Protein AF-A0A401PFN5-F1 (afdb_monomer_lite)

Radius of gyration: 31.14 Å; chains: 1; bounding box: 76×91×58 Å

Structure (mmCIF, N/CA/C/O backbone):
data_AF-A0A401PFN5-F1
#
_entry.id   AF-A0A401PFN5-F1
#
loop_
_atom_site.group_PDB
_atom_site.id
_atom_site.type_symbol
_atom_site.label_atom_id
_atom_site.label_alt_id
_atom_site.label_comp_id
_atom_site.label_asym_id
_atom_site.label_entity_id
_atom_site.label_seq_id
_atom_site.pdbx_PDB_ins_code
_atom_site.Cartn_x
_atom_site.Cartn_y
_atom_site.Cartn_z
_atom_site.occupancy
_atom_site.B_iso_or_equiv
_atom_site.auth_seq_id
_atom_site.auth_comp_id
_atom_site.auth_asym_id
_atom_site.auth_atom_id
_atom_site.pdbx_PDB_model_num
ATOM 1 N N . MET A 1 1 ? 56.320 -36.757 31.527 1.00 36.09 1 MET A N 1
ATOM 2 C CA . MET A 1 1 ? 56.062 -36.073 32.812 1.00 36.09 1 MET A CA 1
ATOM 3 C C . MET A 1 1 ? 55.195 -34.858 32.490 1.00 36.09 1 MET A C 1
ATOM 5 O O . MET A 1 1 ? 55.613 -34.129 31.607 1.00 36.09 1 MET A O 1
ATOM 9 N N . THR A 1 2 ? 53.992 -34.740 33.081 1.00 33.97 2 THR A N 1
ATOM 10 C CA . THR A 1 2 ? 53.112 -33.531 33.168 1.00 33.97 2 THR A CA 1
ATOM 11 C C . THR A 1 2 ? 52.982 -32.611 31.927 1.00 33.97 2 THR A C 1
ATOM 13 O O . THR A 1 2 ? 53.925 -31.922 31.565 1.00 33.97 2 THR A O 1
ATOM 16 N N . LEU A 1 3 ? 51.842 -32.571 31.213 1.00 39.50 3 LEU A N 1
ATOM 17 C CA . LEU A 1 3 ? 50.646 -31.745 31.538 1.00 39.50 3 LEU A CA 1
ATOM 18 C C . LEU A 1 3 ? 51.037 -30.294 31.896 1.00 39.50 3 LEU A C 1
ATOM 20 O O . LEU A 1 3 ? 51.615 -30.079 32.955 1.00 39.50 3 LEU A O 1
ATOM 24 N N . SER A 1 4 ? 50.824 -29.284 31.038 1.00 40.50 4 SER A N 1
ATOM 25 C CA . SER A 1 4 ? 49.560 -28.511 30.880 1.00 40.50 4 SER A CA 1
ATOM 26 C C . SER A 1 4 ? 49.826 -27.272 29.966 1.00 40.50 4 SER A C 1
ATOM 28 O O . SER A 1 4 ? 50.994 -26.952 29.775 1.00 40.50 4 SER A O 1
ATOM 30 N N . LEU A 1 5 ? 48.891 -26.491 29.384 1.00 42.00 5 LEU A N 1
ATOM 31 C CA . LEU A 1 5 ? 47.410 -26.484 29.336 1.00 42.00 5 LEU A CA 1
ATOM 32 C C . LEU A 1 5 ? 46.875 -25.569 28.182 1.00 42.00 5 LEU A C 1
ATOM 34 O O . LEU A 1 5 ? 47.533 -24.605 27.812 1.00 42.00 5 LEU A O 1
ATOM 38 N N . THR A 1 6 ? 45.613 -25.771 27.766 1.00 37.81 6 THR A N 1
ATOM 39 C CA . THR A 1 6 ? 44.669 -24.817 27.098 1.00 37.81 6 THR A CA 1
ATOM 40 C C . THR A 1 6 ? 44.828 -24.328 25.638 1.00 37.81 6 THR A C 1
ATOM 42 O O . THR A 1 6 ? 45.789 -23.679 25.258 1.00 37.81 6 THR A O 1
ATOM 45 N N . SER A 1 7 ? 43.683 -24.418 24.938 1.00 36.16 7 SER A N 1
ATOM 46 C CA . SER A 1 7 ? 43.105 -23.428 24.001 1.00 36.16 7 SER A CA 1
ATOM 47 C C . SER A 1 7 ? 43.626 -23.316 22.555 1.00 36.16 7 SER A C 1
ATOM 49 O O . SER A 1 7 ? 44.583 -22.607 22.274 1.00 36.16 7 SER A O 1
ATOM 51 N N . LEU A 1 8 ? 42.879 -23.924 21.616 1.00 41.94 8 LEU A N 1
ATOM 52 C CA . LEU A 1 8 ? 42.142 -23.252 20.516 1.00 41.94 8 LEU A CA 1
ATOM 53 C C . LEU A 1 8 ? 41.923 -24.192 19.311 1.00 41.94 8 LEU A C 1
ATOM 55 O O . LEU A 1 8 ? 42.725 -24.231 18.381 1.00 41.94 8 LEU A O 1
ATOM 59 N N . ARG A 1 9 ? 40.770 -24.878 19.268 1.00 40.53 9 ARG A N 1
ATOM 60 C CA . ARG A 1 9 ? 40.069 -25.200 18.005 1.00 40.53 9 ARG A CA 1
ATOM 61 C C . ARG A 1 9 ? 38.588 -25.485 18.253 1.00 40.53 9 ARG A C 1
ATOM 63 O O . ARG A 1 9 ? 38.137 -26.619 18.359 1.00 40.53 9 ARG A O 1
ATOM 70 N N . ASN A 1 10 ? 37.842 -24.393 18.365 1.00 42.50 10 ASN A N 1
ATOM 71 C CA . ASN A 1 10 ? 36.389 -24.386 18.325 1.00 42.50 10 ASN A CA 1
ATOM 72 C C . ASN A 1 10 ? 35.919 -24.541 16.868 1.00 42.50 10 ASN A C 1
ATOM 74 O O . ASN A 1 10 ? 35.946 -23.557 16.139 1.00 42.50 10 ASN A O 1
ATOM 78 N N . THR A 1 11 ? 35.484 -25.745 16.481 1.00 37.91 11 THR A N 1
ATOM 79 C CA . THR A 1 11 ? 34.545 -25.979 15.367 1.00 37.91 11 THR A CA 1
ATOM 80 C C . THR A 1 11 ? 33.774 -27.267 15.653 1.00 37.91 11 THR A C 1
ATOM 82 O O . THR A 1 11 ? 34.259 -28.366 15.394 1.00 37.91 11 THR A O 1
ATOM 85 N N . GLN A 1 12 ? 32.561 -27.134 16.187 1.00 40.78 12 GLN A N 1
ATOM 86 C CA . GLN A 1 12 ? 31.574 -28.211 16.273 1.00 40.78 12 GLN A CA 1
ATOM 87 C C . GLN A 1 12 ? 30.228 -27.689 15.769 1.00 40.78 12 GLN A C 1
ATOM 89 O O . GLN A 1 12 ? 29.567 -26.896 16.441 1.00 40.78 12 GLN A O 1
ATOM 94 N N . ARG A 1 13 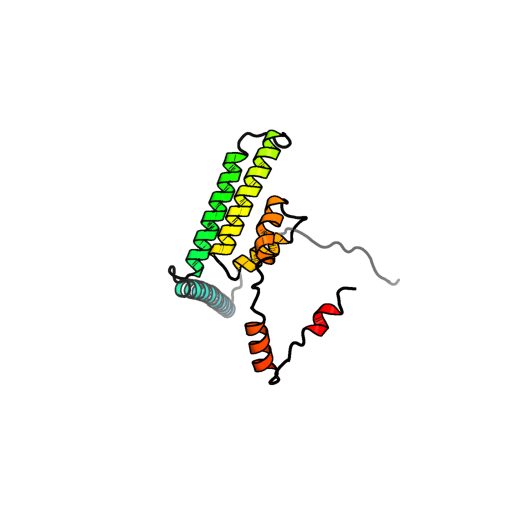? 29.821 -28.140 14.579 1.00 35.75 13 ARG A N 1
ATOM 95 C CA . ARG A 1 13 ? 28.415 -28.179 14.160 1.00 35.75 13 ARG A CA 1
ATOM 96 C C . ARG A 1 13 ? 28.274 -29.217 13.051 1.00 35.75 13 ARG A C 1
ATOM 98 O O . ARG A 1 13 ? 28.676 -28.974 11.920 1.00 35.75 13 ARG A O 1
ATOM 105 N N . GLY A 1 14 ? 27.792 -30.397 13.424 1.00 31.67 14 GLY A N 1
ATOM 106 C CA . GLY A 1 14 ? 27.709 -31.550 12.535 1.00 31.67 14 GLY A CA 1
ATOM 107 C C . GLY A 1 14 ? 26.335 -31.755 11.902 1.00 31.67 14 GLY A C 1
ATOM 108 O O . GLY A 1 14 ? 25.325 -31.204 12.340 1.00 31.67 14 GLY A O 1
ATOM 109 N N . SER A 1 15 ? 26.335 -32.623 10.900 1.00 30.02 15 SER A N 1
ATOM 110 C CA . SER A 1 15 ? 25.206 -33.364 10.341 1.00 30.02 15 SER A CA 1
ATOM 111 C C . SER A 1 15 ? 25.789 -34.512 9.493 1.00 30.02 15 SER A C 1
ATOM 113 O O . SER A 1 15 ? 26.958 -34.437 9.111 1.00 30.02 15 SER A O 1
ATOM 115 N N . PRO A 1 16 ? 25.020 -35.550 9.133 1.00 45.91 16 PRO A N 1
ATOM 116 C CA . PRO A 1 16 ? 23.930 -36.192 9.864 1.00 45.91 16 PRO A CA 1
ATOM 117 C C . PRO A 1 16 ? 24.290 -37.658 10.205 1.00 45.91 16 PRO A C 1
ATOM 119 O O . P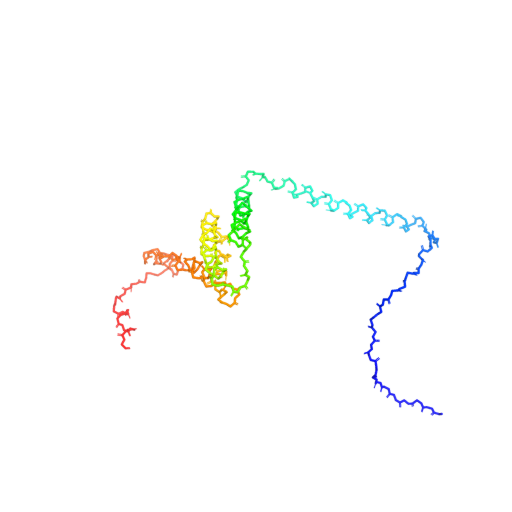RO A 1 16 ? 24.911 -38.347 9.401 1.00 45.91 16 PRO A O 1
ATOM 122 N N . ILE A 1 17 ? 23.835 -38.183 11.347 1.00 35.94 17 ILE A N 1
ATOM 123 C CA . ILE A 1 17 ? 23.780 -39.640 11.558 1.00 35.94 17 ILE A CA 1
ATOM 124 C C . ILE A 1 17 ? 22.367 -40.008 11.997 1.00 35.94 17 ILE A C 1
ATOM 126 O O . ILE A 1 17 ? 21.933 -39.688 13.101 1.00 35.94 17 ILE A O 1
ATOM 130 N N . VAL A 1 18 ? 21.662 -40.684 11.092 1.00 45.75 18 VAL A N 1
ATOM 131 C CA . VAL A 1 18 ? 20.542 -41.554 11.441 1.00 45.75 18 VAL A CA 1
ATOM 132 C C . VAL A 1 18 ? 21.149 -42.762 12.148 1.00 45.75 18 VAL A C 1
ATOM 134 O O . VAL A 1 18 ? 21.933 -43.493 11.549 1.00 45.75 18 VAL A O 1
ATOM 137 N N . SER A 1 19 ? 20.813 -42.946 13.420 1.00 37.00 19 SER A N 1
ATOM 138 C CA . SER A 1 19 ? 21.121 -44.160 14.174 1.00 37.00 19 SER A CA 1
ATOM 139 C C . SER A 1 19 ? 19.866 -44.598 14.919 1.00 37.00 19 SER A C 1
ATOM 141 O O . SER A 1 19 ? 19.479 -43.995 15.920 1.00 37.00 19 SER A O 1
ATOM 143 N N . ASP A 1 20 ? 19.237 -45.612 14.341 1.00 35.56 20 ASP A N 1
ATOM 144 C CA . ASP A 1 20 ? 18.105 -46.419 14.790 1.00 35.56 20 ASP A CA 1
ATOM 145 C C . ASP A 1 20 ? 17.698 -46.300 16.270 1.00 35.56 20 ASP A C 1
ATOM 147 O O . ASP A 1 20 ? 18.390 -46.757 17.182 1.00 35.56 20 ASP A O 1
ATOM 151 N N . VAL A 1 21 ? 16.483 -45.792 16.503 1.00 39.78 21 VAL A N 1
ATOM 152 C CA . VAL A 1 21 ? 15.775 -45.985 17.776 1.00 39.78 21 VAL A CA 1
ATOM 153 C C . VAL A 1 21 ? 15.079 -47.345 17.730 1.00 39.78 21 VAL A C 1
ATOM 155 O O . VAL A 1 21 ? 13.951 -47.472 17.255 1.00 39.78 21 VAL A O 1
ATOM 158 N N . HIS A 1 22 ? 15.773 -48.371 18.220 1.00 31.84 22 HIS A N 1
ATOM 159 C CA . HIS A 1 22 ? 15.232 -49.721 18.388 1.00 31.84 22 HIS A CA 1
ATOM 160 C C . HIS A 1 22 ? 14.077 -49.709 19.419 1.00 31.84 22 HIS A C 1
ATOM 162 O O . HIS A 1 22 ? 14.286 -49.256 20.549 1.00 31.84 22 HIS A O 1
ATOM 168 N N . PRO A 1 23 ? 12.861 -50.189 19.093 1.00 49.06 23 PRO A N 1
ATOM 169 C CA . PRO A 1 23 ? 11.675 -50.007 19.933 1.00 49.06 23 PRO A CA 1
ATOM 170 C C . PRO A 1 23 ? 11.525 -51.080 21.030 1.00 49.06 23 PRO A C 1
ATOM 172 O O . PRO A 1 23 ? 10.449 -51.639 21.221 1.00 49.06 23 PRO A O 1
ATOM 175 N N . GLU A 1 24 ? 12.585 -51.339 21.797 1.00 55.12 24 GLU A N 1
ATOM 176 C CA . GLU A 1 24 ? 12.547 -52.182 23.003 1.00 55.12 24 GLU A CA 1
ATOM 177 C C . GLU A 1 24 ? 13.316 -51.457 24.121 1.00 55.12 24 GLU A C 1
ATOM 179 O O . GLU A 1 24 ? 14.538 -51.390 24.125 1.00 55.12 24 GLU A O 1
ATOM 184 N N . THR A 1 25 ? 12.662 -50.796 25.075 1.00 49.09 25 THR A N 1
ATOM 185 C CA . THR A 1 25 ? 11.897 -51.458 26.143 1.00 49.09 25 THR A CA 1
ATOM 186 C C . THR A 1 25 ? 10.824 -50.511 26.708 1.00 49.09 25 THR A C 1
ATOM 188 O O . THR A 1 25 ? 11.017 -49.816 27.708 1.00 49.09 25 THR A O 1
ATOM 191 N N . LEU A 1 26 ? 9.651 -50.459 26.068 1.00 50.09 26 LEU A N 1
ATOM 192 C CA . LEU A 1 26 ? 8.579 -49.536 26.458 1.00 50.09 26 LEU A CA 1
ATOM 193 C C . LEU A 1 26 ? 7.787 -50.049 27.679 1.00 50.09 26 LEU A C 1
ATOM 195 O O . LEU A 1 26 ? 6.717 -50.643 27.552 1.00 50.09 26 LEU A O 1
ATOM 199 N N . GLY A 1 27 ? 8.303 -49.806 28.887 1.00 59.34 27 GLY A N 1
ATOM 200 C CA . GLY A 1 27 ? 7.614 -50.168 30.131 1.00 59.34 27 GLY A CA 1
ATOM 201 C C . GLY A 1 27 ? 6.202 -49.549 30.236 1.00 59.34 27 GLY A C 1
ATOM 202 O O . GLY A 1 27 ? 6.001 -48.398 29.827 1.00 59.34 27 GLY A O 1
ATOM 203 N N . PRO A 1 28 ? 5.211 -50.244 30.835 1.00 61.00 28 PRO A N 1
ATOM 204 C CA . PRO A 1 28 ? 3.793 -49.855 30.779 1.00 61.00 28 PRO A CA 1
ATOM 205 C C . PRO A 1 28 ? 3.454 -48.521 31.471 1.00 61.00 28 PRO A C 1
ATOM 207 O O . PRO A 1 28 ? 2.359 -47.989 31.278 1.00 61.00 28 PRO A O 1
ATOM 210 N N . GLY A 1 29 ? 4.371 -47.962 32.268 1.00 66.44 29 GLY A N 1
ATOM 211 C CA . GLY A 1 29 ? 4.273 -46.598 32.799 1.00 66.44 29 GLY A CA 1
ATOM 212 C C . GLY A 1 29 ? 4.615 -45.519 31.764 1.00 66.44 29 GLY A C 1
ATOM 213 O O . GLY A 1 29 ? 3.873 -44.547 31.630 1.00 66.44 29 GLY A O 1
ATOM 214 N N . MET A 1 30 ? 5.684 -45.716 30.983 1.00 64.06 30 MET A N 1
ATOM 215 C CA . MET A 1 30 ? 6.146 -44.756 29.967 1.00 64.06 30 MET A CA 1
ATOM 216 C C . MET A 1 30 ? 5.151 -44.645 28.810 1.00 64.06 30 MET A C 1
ATOM 218 O O . MET A 1 30 ? 4.814 -43.538 28.395 1.00 64.06 30 MET A O 1
ATOM 222 N N . ALA A 1 31 ? 4.588 -45.771 28.357 1.00 67.94 31 ALA A N 1
ATOM 223 C CA . ALA A 1 31 ? 3.540 -45.787 27.333 1.00 67.94 31 ALA A CA 1
ATOM 224 C C . ALA A 1 31 ? 2.325 -44.919 27.725 1.00 67.94 31 ALA A C 1
ATOM 226 O O . ALA A 1 31 ? 1.838 -44.118 26.929 1.00 67.94 31 ALA A O 1
ATOM 227 N N . LYS A 1 32 ? 1.875 -45.008 28.986 1.00 66.94 32 LYS A N 1
ATOM 228 C CA . LYS A 1 32 ? 0.779 -44.177 29.521 1.00 66.94 32 LYS A CA 1
ATOM 229 C C . LYS A 1 32 ? 1.149 -42.694 29.608 1.00 66.94 32 LYS A C 1
ATOM 231 O O . LYS A 1 32 ? 0.262 -41.851 29.504 1.00 66.94 32 LYS A O 1
ATOM 236 N N . TRP A 1 33 ? 2.427 -42.369 29.798 1.00 69.25 33 TRP A N 1
ATOM 237 C CA . TRP A 1 33 ? 2.911 -40.989 29.837 1.00 69.25 33 TRP A CA 1
ATOM 238 C C . TRP A 1 33 ? 2.916 -40.357 28.437 1.00 69.25 33 TRP A C 1
ATOM 240 O O . TRP A 1 33 ? 2.348 -39.281 28.257 1.00 69.25 33 TRP A O 1
ATOM 250 N N . PHE A 1 34 ? 3.419 -41.073 27.424 1.00 71.62 34 PHE A N 1
ATOM 251 C CA . PHE A 1 34 ? 3.350 -40.639 26.022 1.00 71.62 34 PHE A CA 1
ATOM 252 C C . PHE A 1 34 ? 1.909 -40.522 25.504 1.00 71.62 34 PHE A C 1
ATOM 254 O O . PHE A 1 34 ? 1.576 -39.522 24.874 1.00 71.62 34 PHE A O 1
ATOM 261 N N . LEU A 1 35 ? 1.026 -41.476 25.828 1.00 68.06 35 LEU A N 1
ATOM 262 C CA . LEU A 1 35 ? -0.399 -41.399 25.468 1.00 68.06 35 LEU A CA 1
ATOM 263 C C . LEU A 1 35 ? -1.096 -40.178 26.093 1.00 68.06 35 LEU A C 1
ATOM 265 O O . LEU A 1 35 ? -1.902 -39.525 25.433 1.00 68.06 35 LEU A O 1
ATOM 269 N N . ARG A 1 36 ? -0.765 -39.831 27.345 1.00 65.81 36 ARG A N 1
ATOM 270 C CA . ARG A 1 36 ? -1.291 -38.627 28.012 1.00 65.81 36 ARG A CA 1
ATOM 271 C C . ARG A 1 36 ? -0.765 -37.339 27.383 1.00 65.81 36 ARG A C 1
ATOM 273 O O . ARG A 1 36 ? -1.552 -36.423 27.177 1.00 65.81 36 ARG A O 1
ATOM 280 N N . LEU A 1 37 ? 0.523 -37.273 27.043 1.00 72.25 37 LEU A N 1
ATOM 281 C CA . LEU A 1 37 ? 1.092 -36.120 26.339 1.00 72.25 37 LEU A CA 1
ATOM 282 C C . LEU A 1 37 ? 0.480 -35.931 24.950 1.00 72.25 37 LEU A C 1
ATOM 284 O O . LEU A 1 37 ? 0.089 -34.816 24.620 1.00 72.25 37 LEU A O 1
ATOM 288 N N . GLY A 1 38 ? 0.331 -37.009 24.176 1.00 66.81 38 GLY A N 1
ATOM 289 C CA . GLY A 1 38 ? -0.359 -36.972 22.886 1.00 66.81 38 GLY A CA 1
ATOM 290 C C . GLY A 1 38 ? -1.780 -36.425 23.025 1.00 66.81 38 GLY A C 1
ATOM 291 O O . GLY A 1 38 ? -2.138 -35.473 22.340 1.00 66.81 38 GLY A O 1
ATOM 292 N N . ALA A 1 39 ? -2.557 -36.940 23.984 1.00 68.12 39 ALA A N 1
ATOM 293 C CA . ALA A 1 39 ? -3.914 -36.461 24.248 1.00 68.12 39 ALA A CA 1
ATOM 294 C C . ALA A 1 39 ? -3.974 -34.976 24.666 1.00 68.12 39 ALA A C 1
ATOM 296 O O . ALA A 1 39 ? -4.881 -34.267 24.238 1.00 68.12 39 ALA A O 1
ATOM 297 N N . VAL A 1 40 ? -3.012 -34.483 25.457 1.00 70.00 40 VAL A N 1
ATOM 298 C CA . VAL A 1 40 ? -2.940 -33.061 25.850 1.00 70.00 40 VAL A CA 1
ATOM 299 C C . VAL A 1 40 ? -2.543 -32.166 24.673 1.00 70.00 40 VAL A C 1
ATOM 301 O O . VAL A 1 40 ? -3.131 -31.102 24.509 1.00 70.00 40 VAL A O 1
ATOM 304 N N . ILE A 1 41 ? -1.597 -32.587 23.829 1.00 69.12 41 ILE A N 1
ATOM 305 C CA . ILE A 1 41 ? -1.161 -31.812 22.656 1.00 69.12 41 ILE A CA 1
ATOM 306 C C . ILE A 1 41 ? -2.273 -31.769 21.600 1.00 69.12 41 ILE A C 1
ATOM 308 O O . ILE A 1 41 ? -2.656 -30.688 21.159 1.00 69.12 41 ILE A O 1
ATOM 312 N N . THR A 1 42 ? -2.845 -32.920 21.233 1.00 64.75 42 THR A N 1
ATOM 313 C CA . THR A 1 42 ? -3.959 -32.993 20.276 1.00 64.75 42 THR A CA 1
ATOM 314 C C . THR A 1 42 ? -5.204 -32.289 20.812 1.00 64.75 42 THR A C 1
ATOM 316 O O . THR A 1 42 ? -5.855 -31.567 20.064 1.00 64.75 42 THR A O 1
ATOM 319 N N . GLY A 1 43 ? -5.510 -32.429 22.107 1.00 70.44 43 GLY A N 1
ATOM 320 C CA . GLY A 1 43 ? -6.602 -31.702 22.754 1.00 70.44 43 GLY A CA 1
ATOM 321 C C . GLY A 1 43 ? -6.375 -30.189 22.776 1.00 70.44 43 GLY A C 1
ATOM 322 O O . GLY A 1 43 ? -7.297 -29.438 22.484 1.00 70.44 43 GLY A O 1
ATOM 323 N N . GLY A 1 44 ? -5.152 -29.733 23.059 1.00 70.69 44 GLY A N 1
ATOM 324 C CA . GLY A 1 44 ? -4.787 -28.314 23.051 1.00 70.69 44 GLY A CA 1
ATOM 325 C C . GLY A 1 44 ? -4.873 -27.676 21.663 1.00 70.69 44 GLY A C 1
ATOM 326 O O . GLY A 1 44 ? -5.408 -26.578 21.537 1.00 70.69 44 GLY A O 1
ATOM 327 N N . LEU A 1 45 ? -4.419 -28.380 20.621 1.00 71.88 45 LEU A N 1
ATOM 328 C CA . LEU A 1 45 ? -4.560 -27.937 19.229 1.00 71.88 45 LEU A CA 1
ATOM 329 C C . LEU A 1 45 ? -6.031 -27.929 18.790 1.00 71.88 45 LEU A C 1
ATOM 331 O O . LEU A 1 45 ? -6.513 -26.908 18.315 1.00 71.88 45 LEU A O 1
ATOM 335 N N . ALA A 1 46 ? -6.784 -29.002 19.048 1.00 72.19 46 ALA A N 1
ATOM 336 C CA . ALA A 1 46 ? -8.207 -29.058 18.711 1.00 72.19 46 ALA A CA 1
ATOM 337 C C . ALA A 1 46 ? -9.033 -27.984 19.445 1.00 72.19 46 ALA A C 1
ATOM 339 O O . ALA A 1 46 ? -9.935 -27.398 18.853 1.00 72.19 46 ALA A O 1
ATOM 340 N N . LEU A 1 47 ? -8.716 -27.686 20.712 1.00 71.06 47 LEU A N 1
ATOM 341 C CA . LEU A 1 47 ? -9.341 -26.593 21.464 1.00 71.06 47 LEU A CA 1
ATOM 342 C C . LEU A 1 47 ? -8.932 -25.217 20.930 1.00 71.06 47 LEU A C 1
ATOM 344 O O . LEU A 1 47 ? -9.789 -24.345 20.852 1.00 71.06 47 LEU A O 1
ATOM 348 N N . SER A 1 48 ? -7.668 -25.023 20.543 1.00 64.44 48 SER A N 1
ATOM 349 C CA . SER A 1 48 ? -7.194 -23.807 19.865 1.00 64.44 48 SER A CA 1
ATOM 350 C C . SER A 1 48 ? -7.975 -23.563 18.575 1.00 64.44 48 SER A C 1
ATOM 352 O O . SER A 1 48 ? -8.599 -22.514 18.416 1.00 64.44 48 SER A O 1
ATOM 354 N N . ASP A 1 49 ? -8.010 -24.556 17.688 1.00 63.06 49 ASP A N 1
ATOM 355 C CA . ASP A 1 49 ? -8.642 -24.442 16.376 1.00 63.06 49 ASP A CA 1
ATOM 356 C C . ASP A 1 49 ? -10.163 -24.281 16.500 1.00 63.06 49 ASP A C 1
ATOM 358 O O . ASP A 1 49 ? -10.754 -23.451 15.812 1.00 63.06 49 ASP A O 1
ATOM 362 N N . PHE A 1 50 ? -10.803 -24.984 17.443 1.00 70.00 50 PHE A N 1
ATOM 363 C CA . PHE A 1 50 ? -12.225 -24.809 17.750 1.00 70.00 50 PHE A CA 1
ATOM 364 C C . PHE A 1 50 ? -12.532 -23.438 18.372 1.00 70.00 50 PHE A C 1
ATOM 366 O O . PHE A 1 50 ? -13.544 -22.822 18.039 1.00 70.00 50 PHE A O 1
ATOM 373 N N . TYR A 1 51 ? -11.665 -22.918 19.246 1.00 65.12 51 TYR A N 1
ATOM 374 C CA . TYR A 1 51 ? -11.823 -21.591 19.849 1.00 65.12 51 TYR A CA 1
ATOM 375 C C . TYR A 1 51 ? -11.642 -20.471 18.818 1.00 65.12 51 TYR A C 1
ATOM 377 O O . TYR A 1 51 ? -12.373 -19.485 18.853 1.00 65.12 51 TYR A O 1
ATOM 385 N N . VAL A 1 52 ? -10.727 -20.632 17.857 1.00 63.97 52 VAL A N 1
ATOM 386 C CA . VAL A 1 52 ? -10.604 -19.723 16.707 1.00 63.97 52 VAL A CA 1
ATOM 387 C C . VAL A 1 52 ? -11.837 -19.842 15.803 1.00 63.97 52 VAL A C 1
ATOM 389 O O . VAL A 1 52 ? -12.469 -18.830 15.505 1.00 63.97 52 VAL A O 1
ATOM 392 N N . ALA A 1 53 ? -12.252 -21.058 15.437 1.00 63.72 53 ALA A N 1
ATOM 393 C CA . ALA A 1 53 ? -13.409 -21.297 14.569 1.00 63.72 53 ALA A CA 1
ATOM 394 C C . ALA A 1 53 ? -14.749 -20.813 15.158 1.00 63.72 53 ALA A C 1
ATOM 396 O O . ALA A 1 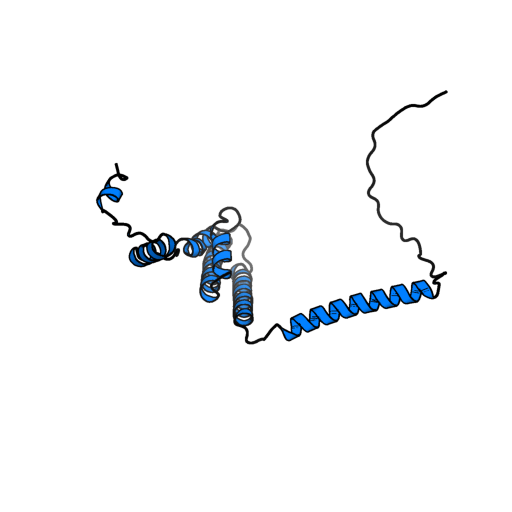53 ? -15.644 -20.444 14.405 1.00 63.72 53 ALA A O 1
ATOM 397 N N . THR A 1 54 ? -14.895 -20.779 16.487 1.00 62.34 54 THR A N 1
ATOM 398 C CA . THR A 1 54 ? -16.103 -20.272 17.173 1.00 62.34 54 THR A CA 1
ATOM 399 C C . THR A 1 54 ? -16.051 -18.782 17.522 1.00 62.34 54 THR A C 1
ATOM 401 O O . THR A 1 54 ? -17.046 -18.237 17.997 1.00 62.34 54 THR A O 1
ATOM 404 N N . ARG A 1 55 ? -14.915 -18.104 17.296 1.00 61.34 55 ARG A N 1
ATOM 405 C CA . ARG A 1 55 ? -14.735 -16.659 17.544 1.00 61.34 55 ARG A CA 1
ATOM 406 C C . ARG A 1 55 ? -14.630 -15.807 16.283 1.00 61.34 55 ARG A C 1
ATOM 408 O O . ARG A 1 55 ? -14.752 -14.593 16.398 1.00 61.34 55 ARG A O 1
ATOM 415 N N . VAL A 1 56 ? -14.381 -16.404 15.118 1.00 55.78 56 VAL A N 1
ATOM 416 C CA . VAL A 1 56 ? -14.366 -15.691 13.834 1.00 55.78 56 VAL A CA 1
ATOM 417 C C . VAL A 1 56 ? -15.778 -15.697 13.256 1.00 55.78 56 VAL A C 1
ATOM 419 O O . VAL A 1 56 ? -16.166 -16.631 12.558 1.00 55.78 56 VAL A O 1
ATOM 422 N N . ASP A 1 57 ? -16.549 -14.650 13.549 1.00 59.94 57 ASP A N 1
ATOM 423 C CA . ASP A 1 57 ? -17.837 -14.435 12.893 1.00 59.94 57 ASP A CA 1
ATOM 424 C C . ASP A 1 57 ? -17.583 -13.917 11.459 1.00 59.94 57 ASP A C 1
ATOM 426 O O . ASP A 1 57 ? -16.918 -12.889 11.293 1.00 59.94 57 ASP A O 1
ATOM 430 N N . PRO A 1 58 ? -18.064 -14.580 10.387 1.00 57.94 58 PRO A N 1
ATOM 431 C CA . PRO A 1 58 ? -17.839 -14.114 9.015 1.00 57.94 58 PRO A CA 1
ATOM 432 C C . PRO A 1 58 ? -18.429 -12.724 8.727 1.00 57.94 58 PRO A C 1
ATOM 434 O O . PRO A 1 58 ? -18.027 -12.079 7.758 1.00 57.94 58 PRO A O 1
ATOM 437 N N . ASN A 1 59 ? -19.366 -12.253 9.560 1.00 57.31 59 ASN A N 1
ATOM 438 C CA . ASN A 1 59 ? -19.937 -10.907 9.487 1.00 57.31 59 ASN A CA 1
ATOM 439 C C . ASN A 1 59 ? -19.131 -9.837 10.242 1.00 57.31 59 ASN A C 1
ATOM 441 O O . ASN A 1 59 ? -19.507 -8.662 10.206 1.00 57.31 59 ASN A O 1
ATOM 445 N N . ASP A 1 60 ? -18.022 -10.189 10.901 1.00 69.19 60 ASP A N 1
ATOM 446 C CA . ASP A 1 60 ? -17.197 -9.196 11.577 1.00 69.19 60 ASP A CA 1
ATOM 447 C C . ASP A 1 60 ? -16.676 -8.136 10.598 1.00 69.19 60 ASP A C 1
ATOM 449 O O . ASP A 1 60 ? -16.156 -8.417 9.512 1.00 69.19 60 ASP A O 1
ATOM 453 N N . VAL A 1 61 ? -16.680 -6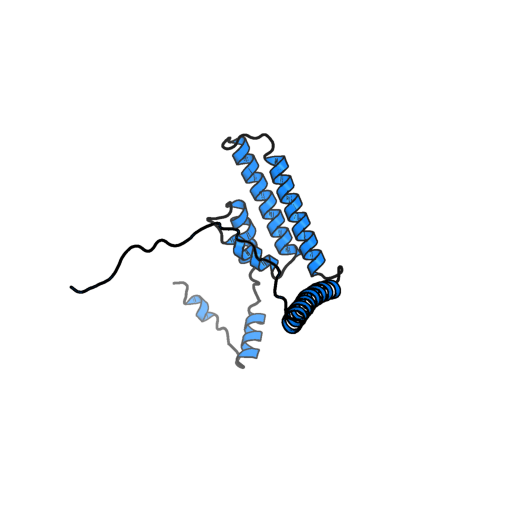.879 11.050 1.00 75.81 61 VAL A N 1
ATOM 454 C CA . VAL A 1 61 ? -16.052 -5.748 10.342 1.00 75.81 61 VAL A CA 1
ATOM 455 C C . VAL A 1 61 ? -14.571 -6.036 10.029 1.00 75.81 61 VAL A C 1
ATOM 457 O O . VAL A 1 61 ? -14.014 -5.495 9.071 1.00 75.81 61 VAL A O 1
ATOM 460 N N . ALA A 1 62 ? -13.928 -6.918 10.804 1.00 83.12 62 ALA A N 1
ATOM 461 C CA . ALA A 1 62 ? -12.597 -7.449 10.529 1.00 83.12 62 ALA A CA 1
ATOM 462 C C . ALA A 1 62 ? -12.532 -8.279 9.232 1.00 83.12 62 ALA A C 1
ATOM 464 O O . ALA A 1 62 ? -11.644 -8.028 8.415 1.00 83.12 62 ALA A O 1
ATOM 465 N N . PHE A 1 63 ? -13.474 -9.200 8.996 1.00 87.06 63 PHE A N 1
ATOM 466 C CA . PHE A 1 63 ? -13.506 -10.023 7.783 1.00 87.06 63 PHE A CA 1
ATOM 467 C C . PHE A 1 63 ? -13.656 -9.155 6.529 1.00 87.06 63 PHE A C 1
ATOM 469 O O . PHE A 1 63 ? -12.875 -9.293 5.592 1.00 87.06 63 PHE A O 1
ATOM 476 N N . ILE A 1 64 ? -14.556 -8.165 6.548 1.00 89.56 64 ILE A N 1
ATOM 477 C CA . ILE A 1 64 ? -14.743 -7.216 5.433 1.00 89.56 64 ILE A CA 1
ATOM 478 C C . ILE A 1 64 ? -13.456 -6.422 5.142 1.00 89.56 64 ILE A C 1
ATOM 480 O O . ILE A 1 64 ? -13.096 -6.219 3.980 1.00 89.56 64 ILE A O 1
ATOM 484 N N . ARG A 1 65 ? -12.730 -5.983 6.181 1.00 91.44 65 ARG A N 1
ATOM 485 C CA . ARG A 1 65 ? -11.439 -5.282 6.030 1.00 91.44 65 ARG A CA 1
ATOM 486 C C . ARG A 1 65 ? -10.364 -6.178 5.414 1.00 91.44 65 ARG A C 1
ATOM 488 O O . ARG A 1 65 ? -9.612 -5.705 4.560 1.00 91.44 65 ARG A O 1
ATOM 495 N N . ILE A 1 66 ? -10.294 -7.442 5.835 1.00 92.06 66 ILE A N 1
ATOM 496 C CA . ILE A 1 66 ? -9.345 -8.437 5.316 1.00 92.06 66 ILE A CA 1
ATOM 497 C C . ILE A 1 66 ? -9.690 -8.791 3.868 1.00 92.06 66 ILE A C 1
ATOM 499 O O . ILE A 1 66 ? -8.815 -8.710 3.012 1.00 92.06 66 ILE A O 1
ATOM 503 N N . ALA A 1 67 ? -10.956 -9.085 3.565 1.00 94.00 67 ALA A N 1
ATOM 504 C CA . ALA A 1 67 ? -11.429 -9.366 2.213 1.00 94.00 67 ALA A CA 1
ATOM 505 C C . ALA A 1 67 ? -11.098 -8.209 1.258 1.00 94.00 67 ALA A C 1
ATOM 507 O O . ALA A 1 67 ? -10.490 -8.435 0.215 1.00 94.00 67 ALA A O 1
ATOM 508 N N . ARG A 1 68 ? -11.374 -6.956 1.658 1.00 94.81 68 ARG A N 1
ATOM 509 C CA . ARG A 1 68 ? -10.985 -5.770 0.879 1.00 94.81 68 ARG A CA 1
ATOM 510 C C . ARG A 1 68 ? -9.473 -5.695 0.662 1.00 94.81 68 ARG A C 1
ATOM 512 O O . ARG A 1 68 ? -9.048 -5.428 -0.456 1.00 94.81 68 ARG A O 1
ATOM 519 N N . ALA A 1 69 ? -8.666 -5.951 1.693 1.00 95.69 69 ALA A N 1
ATOM 520 C CA . ALA A 1 69 ? -7.209 -5.941 1.575 1.00 95.69 69 ALA A CA 1
ATOM 521 C C . ALA A 1 69 ? -6.701 -7.013 0.599 1.00 95.69 69 ALA A C 1
ATOM 523 O O . ALA A 1 69 ? -5.916 -6.694 -0.290 1.00 95.69 69 ALA A O 1
ATOM 524 N N . VAL A 1 70 ? -7.195 -8.250 0.705 1.00 97.88 70 VAL A N 1
ATOM 525 C CA . VAL A 1 70 ? -6.862 -9.351 -0.212 1.00 97.88 70 VAL A CA 1
ATOM 526 C C . VAL A 1 70 ? -7.259 -9.005 -1.649 1.00 97.88 70 VAL A C 1
ATOM 528 O O . VAL A 1 70 ? -6.439 -9.151 -2.553 1.00 97.88 70 VAL A O 1
ATOM 531 N N . THR A 1 71 ? -8.469 -8.478 -1.872 1.00 97.75 71 THR A N 1
ATOM 532 C CA . THR A 1 71 ? -8.924 -8.049 -3.204 1.00 97.75 71 THR A CA 1
ATOM 533 C C . THR A 1 71 ? -8.060 -6.918 -3.765 1.00 97.75 71 THR A C 1
ATOM 535 O O . THR A 1 71 ? -7.628 -7.002 -4.912 1.00 97.75 71 THR A O 1
ATOM 538 N N . THR A 1 72 ? -7.755 -5.880 -2.979 1.00 97.50 72 THR A N 1
ATOM 539 C CA . THR A 1 72 ? -6.890 -4.776 -3.422 1.00 97.50 72 THR A CA 1
ATOM 540 C C . THR A 1 72 ? -5.481 -5.263 -3.759 1.00 97.50 72 THR A C 1
ATOM 542 O O . THR A 1 72 ? -4.955 -4.883 -4.803 1.00 97.50 72 THR A O 1
ATOM 545 N N . THR A 1 73 ? -4.886 -6.130 -2.935 1.00 97.31 73 THR A N 1
ATOM 546 C CA . THR A 1 73 ? -3.571 -6.725 -3.209 1.00 97.31 73 THR A CA 1
ATOM 547 C C . THR A 1 73 ? -3.594 -7.555 -4.490 1.00 97.31 73 THR A C 1
ATOM 549 O O . THR A 1 73 ? -2.730 -7.359 -5.337 1.00 97.31 73 THR A O 1
ATOM 552 N N . ALA A 1 74 ? -4.607 -8.404 -4.696 1.00 98.25 74 ALA A N 1
ATOM 553 C CA . ALA A 1 74 ? -4.742 -9.191 -5.923 1.00 98.25 74 ALA A CA 1
ATOM 554 C C . ALA A 1 74 ? -4.878 -8.307 -7.178 1.00 98.25 74 ALA A C 1
ATOM 556 O O . ALA A 1 74 ? -4.230 -8.573 -8.189 1.00 98.25 74 ALA A O 1
ATOM 557 N N . VAL A 1 75 ? -5.659 -7.220 -7.104 1.00 98.12 75 VAL A N 1
ATOM 558 C CA . VAL A 1 75 ? -5.786 -6.230 -8.191 1.00 98.12 75 VAL A CA 1
ATOM 559 C C . VAL A 1 75 ? -4.457 -5.526 -8.469 1.00 98.12 75 VAL A C 1
ATOM 561 O O . VAL A 1 75 ? -4.112 -5.332 -9.631 1.00 98.12 75 VAL A O 1
ATOM 564 N N . ILE A 1 76 ? -3.696 -5.163 -7.431 1.00 97.88 76 ILE A N 1
ATOM 565 C CA . ILE A 1 76 ? -2.358 -4.578 -7.581 1.00 97.88 76 ILE A CA 1
ATOM 566 C C . ILE A 1 76 ? -1.416 -5.581 -8.259 1.00 97.88 76 ILE A C 1
ATOM 568 O O . ILE A 1 76 ? -0.834 -5.253 -9.289 1.00 97.88 76 ILE A O 1
ATOM 572 N N . SER A 1 77 ? -1.300 -6.807 -7.739 1.00 97.75 77 SER A N 1
ATOM 573 C CA . SER A 1 77 ? -0.442 -7.852 -8.312 1.00 97.75 77 SER A CA 1
ATOM 574 C C . SER A 1 77 ? -0.777 -8.137 -9.775 1.00 97.75 77 SER A C 1
ATOM 576 O O . SER A 1 77 ? 0.132 -8.253 -10.593 1.00 97.75 77 SER A O 1
ATOM 578 N N . PHE A 1 78 ? -2.066 -8.190 -10.125 1.00 98.19 78 PHE A N 1
ATOM 579 C CA . PHE A 1 78 ? -2.492 -8.366 -11.510 1.00 98.19 78 PHE A CA 1
ATOM 580 C C . PHE A 1 78 ? -2.111 -7.167 -12.393 1.00 98.19 78 PHE A C 1
ATOM 582 O O . PHE A 1 78 ? -1.577 -7.388 -13.473 1.00 98.19 78 PHE A O 1
ATOM 589 N N . ASP A 1 79 ? -2.294 -5.922 -11.928 1.00 97.81 79 ASP A N 1
ATOM 590 C CA . ASP A 1 79 ? -1.908 -4.709 -12.675 1.00 97.81 79 ASP A CA 1
ATOM 591 C C . ASP A 1 79 ? -0.399 -4.682 -12.989 1.00 97.81 79 ASP A C 1
ATOM 593 O O . ASP A 1 79 ? -0.020 -4.389 -14.123 1.00 97.81 79 ASP A O 1
ATOM 597 N N . TYR A 1 80 ? 0.466 -5.081 -12.042 1.00 97.38 80 TYR A N 1
ATOM 598 C CA . TYR A 1 80 ? 1.898 -5.299 -12.315 1.00 97.38 80 TYR A CA 1
ATOM 599 C C . TYR A 1 80 ? 2.123 -6.397 -13.361 1.00 97.38 80 TYR A C 1
ATOM 601 O O . TYR A 1 80 ? 2.818 -6.167 -14.351 1.00 97.38 80 TYR A O 1
ATOM 609 N N . MET A 1 81 ? 1.523 -7.578 -13.165 1.00 96.19 81 MET A N 1
ATOM 610 C CA . MET A 1 81 ? 1.685 -8.720 -14.072 1.00 96.19 81 MET A CA 1
ATOM 611 C C . MET A 1 81 ? 1.199 -8.443 -15.496 1.00 96.19 81 MET A C 1
ATOM 613 O O . MET A 1 81 ? 1.724 -9.054 -16.423 1.00 96.19 81 MET A O 1
ATOM 617 N N . THR A 1 82 ? 0.202 -7.574 -15.691 1.00 97.06 82 THR A N 1
ATOM 618 C CA . THR A 1 82 ? -0.273 -7.181 -17.024 1.00 97.06 82 THR A CA 1
ATOM 619 C C . THR A 1 82 ? 0.517 -6.023 -17.612 1.00 97.06 82 THR A C 1
ATOM 621 O O . THR A 1 82 ? 0.846 -6.071 -18.792 1.00 97.06 82 THR A O 1
ATOM 624 N N . SER A 1 83 ? 0.830 -4.996 -16.818 1.00 95.62 83 SER A N 1
ATOM 625 C CA . SER A 1 83 ? 1.446 -3.761 -17.322 1.00 95.62 83 SER A CA 1
ATOM 626 C C . SER A 1 83 ? 2.934 -3.906 -17.633 1.00 95.62 83 SER A C 1
ATOM 628 O O . SER A 1 83 ? 3.429 -3.214 -18.511 1.00 95.62 83 SER A O 1
ATOM 630 N N . LEU A 1 84 ? 3.641 -4.808 -16.945 1.00 95.69 84 LEU A N 1
ATOM 631 C CA . LEU A 1 84 ? 5.055 -5.111 -17.208 1.00 95.69 84 LEU A CA 1
ATOM 632 C C . LEU A 1 84 ? 5.234 -6.353 -18.100 1.00 95.69 84 LEU A C 1
ATOM 634 O O . LEU A 1 84 ? 6.338 -6.878 -18.243 1.00 95.69 84 LEU A O 1
ATOM 638 N N . ARG A 1 85 ? 4.148 -6.877 -18.687 1.00 95.56 85 ARG A N 1
ATOM 639 C CA . ARG A 1 85 ? 4.188 -8.131 -19.442 1.00 95.56 85 ARG A CA 1
ATOM 640 C C . ARG A 1 85 ? 4.888 -7.951 -20.785 1.00 95.56 85 ARG A C 1
ATOM 642 O O . ARG A 1 85 ? 4.347 -7.321 -21.684 1.00 95.56 85 ARG A O 1
ATOM 649 N N . GLY A 1 86 ? 6.031 -8.613 -20.949 1.00 93.25 86 GLY A N 1
ATOM 650 C CA . GLY A 1 86 ? 6.774 -8.611 -22.213 1.00 93.25 86 GLY A CA 1
ATOM 651 C C . GLY A 1 86 ? 7.594 -7.344 -22.461 1.00 93.25 86 GLY A C 1
ATOM 652 O O . GLY A 1 86 ? 8.105 -7.189 -23.563 1.00 93.25 86 GLY A O 1
ATOM 653 N N . LEU A 1 87 ? 7.736 -6.474 -21.456 1.00 94.31 87 LEU A N 1
ATOM 654 C CA . LEU A 1 87 ? 8.689 -5.366 -21.476 1.00 94.31 87 LEU A CA 1
ATOM 655 C C . LEU A 1 87 ? 10.057 -5.856 -20.985 1.00 94.31 87 LEU A C 1
ATOM 657 O O . LEU A 1 87 ? 10.133 -6.634 -20.031 1.00 94.31 87 LEU A O 1
ATOM 661 N N . GLU A 1 88 ? 11.134 -5.405 -21.626 1.00 94.06 88 GLU A N 1
ATOM 662 C CA . GLU A 1 88 ? 12.501 -5.753 -21.231 1.00 94.06 88 GLU A CA 1
ATOM 663 C C . GLU A 1 88 ? 12.992 -4.827 -20.108 1.00 94.06 88 GLU A C 1
ATOM 665 O O . GLU A 1 88 ? 12.835 -3.607 -20.170 1.00 94.06 88 GLU A O 1
ATOM 670 N N . TYR A 1 89 ? 13.572 -5.408 -19.057 1.00 92.38 89 TYR A N 1
ATOM 671 C CA . TYR A 1 89 ? 14.014 -4.669 -17.875 1.00 92.38 89 TYR A CA 1
ATOM 672 C C . TYR A 1 89 ? 15.125 -3.660 -18.213 1.00 92.38 89 TYR A C 1
ATOM 674 O O . TYR A 1 89 ? 16.119 -4.021 -18.839 1.00 92.38 89 TYR A O 1
ATOM 682 N N . GLY A 1 90 ? 14.987 -2.414 -17.747 1.00 90.31 90 GLY A N 1
ATOM 683 C CA . GLY A 1 90 ? 15.948 -1.333 -18.013 1.00 90.31 90 GLY A CA 1
ATOM 684 C C . GLY A 1 90 ? 15.754 -0.620 -19.358 1.00 90.31 90 GLY A C 1
ATOM 685 O O . GLY A 1 90 ? 16.598 0.181 -19.751 1.00 90.31 90 GLY A O 1
ATOM 686 N N . THR A 1 91 ? 14.652 -0.892 -20.064 1.00 95.12 91 THR A N 1
ATOM 687 C CA . THR A 1 91 ? 14.178 -0.045 -21.171 1.00 95.12 91 THR A CA 1
ATOM 688 C C . THR A 1 91 ? 13.398 1.162 -20.641 1.00 95.12 91 THR A C 1
ATOM 690 O O . THR A 1 91 ? 12.722 1.069 -19.616 1.00 95.12 91 THR A O 1
ATOM 693 N N . GLU A 1 92 ? 13.424 2.283 -21.370 1.00 95.56 92 GLU A N 1
ATOM 694 C CA . GLU A 1 92 ? 12.629 3.487 -21.052 1.00 95.56 92 GLU A CA 1
ATOM 695 C C . GLU A 1 92 ? 11.120 3.172 -20.971 1.00 95.56 92 GLU A C 1
ATOM 697 O O . GLU A 1 92 ? 10.394 3.697 -20.123 1.00 95.56 92 GLU A O 1
ATOM 702 N N . GLU A 1 93 ? 10.653 2.246 -21.813 1.00 94.44 93 GLU A N 1
ATOM 703 C CA . GLU A 1 93 ? 9.278 1.738 -21.836 1.00 94.44 93 GLU A CA 1
ATOM 704 C C . GLU A 1 93 ? 8.928 0.972 -20.549 1.00 94.44 93 GLU A C 1
ATOM 706 O O . GLU A 1 93 ? 7.855 1.183 -19.977 1.00 94.44 93 GLU A O 1
ATOM 711 N N . TYR A 1 94 ? 9.843 0.128 -20.057 1.00 96.50 94 TYR A N 1
ATOM 712 C CA . TYR A 1 94 ? 9.694 -0.581 -18.786 1.00 96.50 94 TYR A CA 1
ATOM 713 C C . TYR A 1 94 ? 9.681 0.382 -17.594 1.00 96.50 94 TYR A C 1
ATOM 715 O O . TYR A 1 94 ? 8.783 0.282 -16.759 1.00 96.50 94 TYR A O 1
ATOM 723 N N . GLU A 1 95 ? 10.611 1.339 -17.523 1.00 95.62 95 GLU A N 1
ATOM 724 C CA . GLU A 1 95 ? 10.663 2.328 -16.432 1.00 95.62 95 GL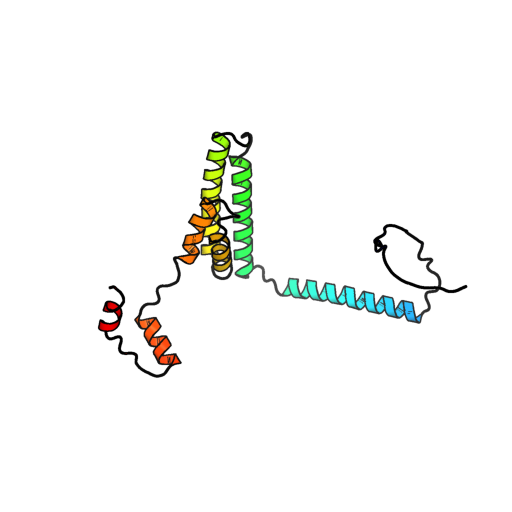U A CA 1
ATOM 725 C C . GLU A 1 95 ? 9.398 3.203 -16.403 1.00 95.62 95 GLU A C 1
ATOM 727 O O . GLU A 1 95 ? 8.782 3.397 -15.349 1.00 95.62 95 GLU A O 1
ATOM 732 N N . THR A 1 96 ? 8.935 3.645 -17.576 1.00 96.25 96 THR A N 1
ATOM 733 C CA . THR A 1 96 ? 7.689 4.410 -17.725 1.00 96.25 96 THR A CA 1
ATOM 734 C C . THR A 1 96 ? 6.472 3.598 -17.275 1.00 96.25 96 THR A C 1
ATOM 736 O O . THR A 1 96 ? 5.644 4.089 -16.502 1.00 96.25 96 THR A O 1
ATOM 739 N N . ALA A 1 97 ? 6.350 2.342 -17.719 1.00 96.50 97 ALA A N 1
ATOM 740 C CA . ALA A 1 97 ? 5.259 1.462 -17.309 1.00 96.50 97 ALA A CA 1
ATOM 741 C C . ALA A 1 97 ? 5.310 1.160 -15.801 1.00 96.50 97 ALA A C 1
ATOM 743 O O . ALA A 1 97 ? 4.274 1.172 -15.131 1.00 96.50 97 ALA A O 1
ATOM 744 N N . GLN A 1 98 ? 6.509 0.952 -15.251 1.00 96.69 98 GLN A N 1
ATOM 745 C CA . GLN A 1 98 ? 6.742 0.697 -13.834 1.00 96.69 98 GLN A CA 1
ATOM 746 C C . GLN A 1 98 ? 6.283 1.875 -12.969 1.00 96.69 98 GLN A C 1
ATOM 748 O O . GLN A 1 98 ? 5.473 1.662 -12.065 1.00 96.69 98 GLN A O 1
ATOM 753 N N . SER A 1 99 ? 6.709 3.106 -13.273 1.00 97.00 99 SER A N 1
ATOM 754 C CA . SER A 1 99 ? 6.299 4.297 -12.513 1.00 97.00 99 SER A CA 1
ATOM 755 C C . SER A 1 99 ? 4.778 4.511 -12.552 1.00 97.00 99 SER A C 1
ATOM 757 O O . SER A 1 99 ? 4.130 4.733 -11.522 1.00 97.00 99 SER A O 1
ATOM 759 N N . GLN A 1 100 ? 4.146 4.314 -13.717 1.00 97.25 100 GLN A N 1
ATOM 760 C CA . GLN A 1 100 ? 2.685 4.380 -13.827 1.00 97.25 100 GLN A CA 1
ATOM 761 C C . GLN A 1 100 ? 1.973 3.331 -12.954 1.00 97.25 100 GLN A C 1
ATOM 763 O O . GLN A 1 100 ? 0.954 3.638 -12.323 1.00 97.25 100 GLN A O 1
ATOM 768 N N . VAL A 1 101 ? 2.478 2.093 -12.901 1.00 97.75 101 VAL A N 1
ATOM 769 C CA . VAL A 1 101 ? 1.917 1.033 -12.047 1.00 97.75 101 VAL A CA 1
ATOM 770 C C . VAL A 1 101 ? 2.157 1.333 -10.570 1.00 97.75 101 VAL A C 1
ATOM 772 O O . VAL A 1 101 ? 1.237 1.138 -9.768 1.00 97.75 101 VAL A O 1
ATOM 775 N N . HIS A 1 102 ? 3.340 1.839 -10.203 1.00 97.62 102 HIS A N 1
ATOM 776 C CA . HIS A 1 102 ? 3.651 2.287 -8.848 1.00 97.62 102 HIS A CA 1
ATOM 777 C C . HIS A 1 102 ? 2.646 3.347 -8.392 1.00 97.62 102 HIS A C 1
ATOM 779 O O . HIS A 1 102 ? 1.967 3.139 -7.387 1.00 97.62 102 HIS A O 1
ATOM 785 N N . HIS A 1 103 ? 2.428 4.403 -9.180 1.00 97.62 103 HIS A N 1
ATOM 786 C CA . HIS A 1 103 ? 1.473 5.462 -8.849 1.00 97.62 103 HIS A CA 1
ATOM 787 C C . HIS A 1 103 ? 0.023 4.950 -8.727 1.00 97.62 103 HIS A C 1
ATOM 789 O O . HIS A 1 103 ? -0.699 5.317 -7.791 1.00 97.62 103 HIS A O 1
ATOM 795 N N . ARG A 1 104 ? -0.451 4.086 -9.641 1.00 97.94 104 ARG A N 1
ATOM 796 C CA . ARG A 1 104 ? -1.801 3.490 -9.527 1.00 97.94 104 ARG A CA 1
ATOM 797 C C . ARG A 1 104 ? -1.937 2.627 -8.273 1.00 97.94 104 ARG A C 1
ATOM 799 O O . ARG A 1 104 ? -2.960 2.675 -7.590 1.00 97.94 104 ARG A O 1
ATOM 806 N N . SER A 1 105 ? -0.915 1.839 -7.962 1.00 97.94 105 SER A N 1
ATOM 807 C CA . SER A 1 105 ? -0.930 0.875 -6.861 1.00 97.94 105 SER A CA 1
ATOM 808 C C . SER A 1 105 ? -0.772 1.543 -5.495 1.00 97.94 105 SER A C 1
ATOM 810 O O . SER A 1 105 ? -1.487 1.181 -4.561 1.00 97.94 105 SER A O 1
ATOM 812 N N . ALA A 1 106 ? 0.061 2.580 -5.401 1.00 97.31 106 ALA A N 1
ATOM 813 C CA . ALA A 1 106 ? 0.163 3.466 -4.247 1.00 97.31 106 ALA A CA 1
ATOM 814 C C . ALA A 1 106 ? -1.191 4.106 -3.905 1.00 97.31 106 ALA A C 1
ATOM 816 O O . ALA A 1 106 ? -1.613 4.095 -2.747 1.00 97.31 106 ALA A O 1
ATOM 817 N N . ARG A 1 107 ? -1.929 4.583 -4.919 1.00 97.50 107 ARG A N 1
ATOM 818 C CA . ARG A 1 107 ? -3.267 5.155 -4.720 1.00 97.50 107 ARG A CA 1
ATOM 819 C C . ARG A 1 107 ? -4.290 4.121 -4.247 1.00 97.50 107 ARG A C 1
ATOM 821 O O . ARG A 1 107 ? -4.991 4.378 -3.274 1.00 97.50 107 ARG A O 1
ATOM 828 N N . ARG A 1 108 ? -4.319 2.922 -4.843 1.00 97.69 108 ARG A N 1
ATOM 829 C CA . ARG A 1 108 ? -5.176 1.817 -4.360 1.00 97.69 108 ARG A CA 1
ATOM 830 C C . ARG A 1 108 ? -4.867 1.427 -2.910 1.00 97.69 108 ARG A C 1
ATOM 832 O O . ARG A 1 108 ? -5.786 1.102 -2.160 1.00 97.69 108 ARG A O 1
ATOM 839 N N . LEU A 1 109 ? -3.596 1.468 -2.505 1.00 96.69 109 LEU A N 1
ATOM 840 C CA . LEU A 1 109 ? -3.178 1.205 -1.128 1.00 96.69 109 LEU A CA 1
ATOM 841 C C . LEU A 1 109 ? -3.611 2.331 -0.170 1.00 96.69 109 LEU A C 1
ATOM 843 O O . LEU A 1 109 ? -4.137 2.039 0.902 1.00 96.69 109 LEU A O 1
ATOM 847 N N . LEU A 1 110 ? -3.489 3.600 -0.572 1.00 95.88 110 LEU A N 1
ATOM 848 C CA . LEU A 1 110 ? -4.028 4.748 0.171 1.00 95.88 110 LEU A CA 1
ATOM 849 C C . LEU A 1 110 ? -5.550 4.640 0.369 1.00 95.88 110 LEU A C 1
ATOM 851 O O . LEU A 1 110 ? -6.050 4.872 1.476 1.00 95.88 110 LEU A O 1
ATOM 855 N N . ASP A 1 111 ? -6.281 4.257 -0.679 1.00 95.62 111 ASP A N 1
ATOM 856 C CA . ASP A 1 111 ? -7.733 4.069 -0.643 1.00 95.62 111 ASP A CA 1
ATOM 857 C C . ASP A 1 111 ? -8.120 2.893 0.272 1.00 95.62 111 ASP A C 1
ATOM 859 O O . ASP A 1 111 ? -9.022 3.031 1.102 1.00 95.62 111 ASP A O 1
ATOM 863 N N . LEU A 1 112 ? -7.391 1.769 0.217 1.00 95.75 112 LEU A N 1
ATOM 864 C CA . LEU A 1 112 ? -7.547 0.644 1.149 1.00 95.75 112 LEU A CA 1
ATOM 865 C C . LEU A 1 112 ? -7.321 1.078 2.604 1.00 95.75 112 LEU A C 1
ATOM 867 O O . LEU A 1 112 ? -8.142 0.773 3.474 1.00 95.75 112 LEU A O 1
ATOM 871 N N . CYS A 1 113 ? -6.235 1.809 2.873 1.00 93.94 113 CYS A N 1
ATOM 872 C CA . CYS A 1 113 ? -5.924 2.321 4.205 1.00 93.94 113 CYS A CA 1
ATOM 873 C C . CYS A 1 113 ? -7.040 3.235 4.731 1.00 93.94 113 CYS A C 1
ATOM 875 O O . CYS A 1 113 ? -7.501 3.074 5.866 1.00 93.94 113 CYS A O 1
ATOM 877 N N . SER A 1 114 ? -7.532 4.130 3.873 1.00 92.12 114 SER A N 1
ATOM 878 C CA . SER A 1 114 ? -8.619 5.069 4.165 1.00 92.12 114 SER A CA 1
ATOM 879 C C . SER A 1 114 ? -9.964 4.370 4.406 1.00 92.12 114 SER A C 1
ATOM 881 O O . SER A 1 114 ? -10.697 4.734 5.329 1.00 92.12 114 SER A O 1
ATOM 883 N N . ALA A 1 115 ? -10.283 3.337 3.619 1.00 88.44 115 ALA A N 1
ATOM 884 C CA . ALA A 1 115 ? -11.531 2.579 3.710 1.00 88.44 115 ALA A CA 1
ATOM 885 C C . ALA A 1 115 ? -11.563 1.597 4.895 1.00 88.44 115 ALA A C 1
ATOM 887 O O . ALA A 1 115 ? -12.632 1.331 5.450 1.00 88.44 115 ALA A O 1
ATOM 888 N N . ASN A 1 116 ? -10.411 1.050 5.298 1.00 87.94 116 ASN A N 1
ATOM 889 C CA . ASN A 1 116 ? -10.320 0.148 6.448 1.00 87.94 116 ASN A CA 1
ATOM 890 C C . ASN A 1 116 ? -10.195 0.896 7.787 1.00 87.94 116 ASN A C 1
ATOM 892 O O . ASN A 1 116 ? -10.716 0.405 8.793 1.00 87.94 116 ASN A O 1
ATOM 896 N N . ARG A 1 117 ? -9.587 2.094 7.791 1.00 87.25 117 ARG A N 1
ATOM 897 C CA . ARG A 1 117 ? -9.331 2.942 8.974 1.00 87.25 117 ARG A CA 1
ATOM 898 C C . ARG A 1 117 ? -8.483 2.242 10.059 1.00 87.25 117 ARG A C 1
ATOM 900 O O . ARG A 1 117 ? -7.975 1.134 9.876 1.00 87.25 117 ARG A O 1
ATOM 907 N N . GLY A 1 118 ? -8.296 2.909 11.202 1.00 88.50 118 GLY A N 1
ATOM 908 C CA . GLY A 1 118 ? -7.650 2.337 12.391 1.00 88.50 118 GLY A CA 1
ATOM 909 C C . GLY A 1 118 ? -6.228 1.838 12.117 1.00 88.50 118 GLY A C 1
ATOM 910 O O . GLY A 1 118 ? -5.387 2.593 11.634 1.00 88.50 118 GLY A O 1
ATOM 911 N N . THR A 1 119 ? -5.963 0.559 12.395 1.00 88.31 119 THR A N 1
ATOM 912 C CA . THR A 1 119 ? -4.655 -0.085 12.174 1.00 88.31 119 THR A CA 1
ATOM 913 C C . THR A 1 119 ? -4.130 0.096 10.749 1.00 88.31 119 THR A C 1
ATOM 915 O O . THR A 1 119 ? -2.936 0.316 10.574 1.00 88.31 119 THR A O 1
ATOM 918 N N . PHE A 1 120 ? -4.997 0.088 9.732 1.00 91.25 120 PHE A N 1
ATOM 919 C CA . PHE A 1 120 ? -4.563 0.268 8.345 1.00 91.25 120 PHE A CA 1
ATOM 920 C C . PHE A 1 120 ? -4.044 1.688 8.056 1.00 91.25 120 PHE A C 1
ATOM 922 O O . PHE A 1 120 ? -3.147 1.839 7.232 1.00 91.25 120 PHE A O 1
ATOM 929 N N . ILE A 1 121 ? -4.534 2.718 8.761 1.00 91.69 121 ILE A N 1
ATOM 930 C CA . ILE A 1 121 ? -3.977 4.081 8.671 1.00 91.69 121 ILE A CA 1
ATOM 931 C C . ILE A 1 121 ? -2.568 4.099 9.261 1.00 91.69 121 ILE A C 1
ATOM 933 O O . ILE A 1 121 ? -1.661 4.619 8.626 1.00 91.69 121 ILE A O 1
ATOM 937 N N . LYS A 1 122 ? -2.365 3.464 10.425 1.00 91.88 122 LYS A N 1
ATOM 938 C CA . LYS A 1 122 ? -1.045 3.355 11.072 1.00 91.88 122 LYS A CA 1
ATOM 939 C C . LYS A 1 122 ? -0.036 2.597 10.207 1.00 91.88 122 LYS A C 1
ATOM 941 O O . LYS A 1 122 ? 1.116 3.001 10.119 1.00 91.88 122 LYS A O 1
ATOM 946 N N . VAL A 1 123 ? -0.468 1.528 9.533 1.00 92.25 123 VAL A N 1
ATOM 947 C CA . VAL A 1 123 ? 0.371 0.804 8.563 1.00 92.25 123 VAL A CA 1
ATOM 948 C C . VAL A 1 123 ? 0.718 1.702 7.376 1.00 92.25 123 VAL A C 1
ATOM 950 O O . VAL A 1 123 ? 1.889 1.815 7.034 1.00 92.25 123 VAL A O 1
ATOM 953 N N . GLY A 1 124 ? -0.259 2.401 6.793 1.00 92.75 124 GLY A N 1
ATOM 954 C CA . GLY A 1 124 ? 0.002 3.351 5.711 1.00 92.75 124 GLY A CA 1
ATOM 955 C C . GLY A 1 124 ? 0.924 4.508 6.124 1.00 92.75 124 GLY A C 1
ATOM 956 O O . GLY A 1 124 ? 1.768 4.908 5.334 1.00 92.75 124 GLY A O 1
ATOM 957 N N . GLN A 1 125 ? 0.839 4.981 7.373 1.00 92.81 125 GLN A N 1
ATOM 958 C CA . GLN A 1 125 ? 1.778 5.951 7.954 1.00 92.81 125 GLN A CA 1
ATOM 959 C C . GLN A 1 125 ? 3.184 5.367 8.151 1.00 92.81 125 GLN A C 1
ATOM 961 O O . GLN A 1 125 ? 4.180 6.058 7.978 1.00 92.81 125 GLN A O 1
ATOM 966 N N . HIS A 1 126 ? 3.307 4.089 8.512 1.00 91.75 126 HIS A N 1
ATOM 967 C CA . HIS A 1 126 ? 4.626 3.470 8.588 1.00 91.75 126 HIS A CA 1
ATOM 968 C C . HIS A 1 126 ? 5.265 3.385 7.194 1.00 91.75 126 HIS A C 1
ATOM 970 O O . HIS A 1 126 ? 6.399 3.814 7.021 1.00 91.75 126 HIS A O 1
ATOM 976 N N . LEU A 1 127 ? 4.505 2.923 6.194 1.00 91.25 127 LEU A N 1
ATOM 977 C CA . LEU A 1 127 ? 4.941 2.821 4.797 1.00 91.25 127 LEU A CA 1
ATOM 978 C C . LEU A 1 127 ? 5.258 4.193 4.169 1.00 91.25 127 LEU A C 1
ATOM 980 O O . LEU A 1 127 ? 6.227 4.312 3.427 1.00 91.25 127 LEU A O 1
ATOM 984 N N . GLY A 1 128 ? 4.494 5.239 4.500 1.00 88.44 128 GLY A N 1
ATOM 985 C CA . GLY A 1 128 ? 4.707 6.612 4.022 1.00 88.44 128 GLY A CA 1
ATOM 986 C C . GLY A 1 128 ? 5.996 7.289 4.507 1.00 88.44 128 GLY A C 1
ATOM 987 O O . GLY A 1 128 ? 6.293 8.390 4.052 1.00 88.44 128 GLY A O 1
ATOM 988 N N . GLY A 1 129 ? 6.756 6.651 5.407 1.00 86.81 129 GLY A N 1
ATOM 989 C CA . GLY A 1 129 ? 8.082 7.093 5.855 1.00 86.81 129 GLY A CA 1
ATOM 990 C C . GLY A 1 129 ? 9.249 6.200 5.409 1.00 86.81 129 GLY A C 1
ATOM 991 O O . GLY A 1 129 ? 10.345 6.348 5.942 1.00 86.81 129 GLY A O 1
ATOM 992 N N . LEU A 1 130 ? 9.038 5.246 4.491 1.00 88.88 130 LEU A N 1
ATOM 993 C CA . LEU A 1 130 ? 10.067 4.288 4.049 1.00 88.88 130 LEU A CA 1
ATOM 994 C C . LEU A 1 130 ? 10.764 4.706 2.741 1.00 88.88 130 LEU A C 1
ATOM 996 O O . LEU A 1 130 ? 10.894 3.895 1.824 1.00 88.88 130 LEU A O 1
ATOM 1000 N N . ASP A 1 131 ? 11.245 5.950 2.668 1.00 84.06 131 ASP A N 1
ATOM 1001 C CA . ASP A 1 131 ? 11.803 6.576 1.449 1.00 84.06 131 ASP A CA 1
ATOM 1002 C C . ASP A 1 131 ? 13.005 5.833 0.820 1.00 84.06 131 ASP A C 1
ATOM 1004 O O . ASP A 1 131 ? 13.325 6.054 -0.342 1.00 84.06 131 ASP A O 1
ATOM 1008 N N . TYR A 1 132 ? 13.671 4.937 1.560 1.00 83.81 132 TYR A N 1
ATOM 1009 C CA . TYR A 1 132 ? 14.770 4.100 1.049 1.00 83.81 132 TYR A CA 1
ATOM 1010 C C . TYR A 1 132 ? 14.336 2.686 0.604 1.00 83.81 132 TYR A C 1
ATOM 1012 O O . TYR A 1 132 ? 15.100 1.985 -0.054 1.00 83.81 132 TYR A O 1
ATOM 1020 N N . LEU A 1 133 ? 13.137 2.227 0.985 1.00 89.00 133 LEU A N 1
ATOM 1021 C CA . LEU A 1 133 ? 12.669 0.853 0.727 1.00 89.00 133 LEU A CA 1
ATOM 1022 C C . LEU A 1 133 ? 11.519 0.774 -0.281 1.00 89.00 133 LEU A C 1
ATOM 1024 O O . LEU A 1 133 ? 11.288 -0.293 -0.849 1.00 89.00 133 LEU A O 1
ATOM 1028 N N . LEU A 1 134 ? 10.770 1.861 -0.466 1.00 91.44 134 LEU A N 1
ATOM 1029 C CA . LEU A 1 134 ? 9.636 1.932 -1.382 1.00 91.44 134 LEU A CA 1
ATOM 1030 C C . LEU A 1 134 ? 9.902 2.957 -2.494 1.00 91.44 134 LEU A C 1
ATOM 1032 O O . LEU A 1 134 ? 10.599 3.939 -2.243 1.00 91.44 134 LEU A O 1
ATOM 1036 N N . PRO A 1 135 ? 9.316 2.774 -3.693 1.00 93.12 135 PRO A N 1
ATOM 1037 C CA . PRO A 1 135 ? 9.333 3.794 -4.738 1.00 93.12 135 PRO A CA 1
ATOM 1038 C C . PRO A 1 135 ? 8.739 5.121 -4.246 1.00 93.12 135 PRO A C 1
ATOM 1040 O O . PRO A 1 135 ? 7.810 5.122 -3.427 1.00 93.12 135 PRO A O 1
ATOM 1043 N N . GLU A 1 136 ? 9.227 6.244 -4.775 1.00 93.69 136 GLU A N 1
ATOM 1044 C CA . GLU A 1 136 ? 8.783 7.586 -4.376 1.00 93.69 136 GLU A CA 1
ATOM 1045 C C . GLU A 1 136 ? 7.267 7.761 -4.551 1.00 93.69 136 GLU A C 1
ATOM 1047 O O . GLU A 1 136 ? 6.613 8.392 -3.719 1.00 93.69 136 GLU A O 1
ATOM 1052 N N . GLU A 1 137 ? 6.656 7.140 -5.566 1.00 95.75 137 GLU A N 1
ATOM 1053 C CA . GLU A 1 137 ? 5.209 7.201 -5.794 1.00 95.75 137 GLU A CA 1
ATOM 1054 C C . GLU A 1 137 ? 4.413 6.579 -4.637 1.00 95.75 137 GLU A C 1
ATOM 1056 O O . GLU A 1 137 ? 3.301 7.023 -4.341 1.00 95.75 137 GLU A O 1
ATOM 1061 N N . TYR A 1 138 ? 4.973 5.577 -3.949 1.00 95.44 138 TYR A N 1
ATOM 1062 C CA . TYR A 1 138 ? 4.368 4.985 -2.756 1.00 95.44 138 TYR A CA 1
ATOM 1063 C C . TYR A 1 138 ? 4.513 5.884 -1.534 1.00 95.44 138 TYR A C 1
ATOM 1065 O O . TYR A 1 138 ? 3.508 6.133 -0.862 1.00 95.44 138 TYR A O 1
ATOM 1073 N N . THR A 1 139 ? 5.717 6.378 -1.231 1.00 94.19 139 THR A N 1
ATOM 1074 C CA . THR A 1 139 ? 5.914 7.170 -0.009 1.00 94.19 139 THR A CA 1
ATOM 1075 C C . THR A 1 139 ? 5.223 8.524 -0.115 1.00 94.19 139 THR A C 1
ATOM 1077 O O . THR A 1 139 ? 4.437 8.861 0.770 1.00 94.19 139 THR A O 1
ATOM 1080 N N . SER A 1 140 ? 5.368 9.236 -1.238 1.00 93.06 140 SER A N 1
ATOM 1081 C CA . SER A 1 140 ? 4.678 10.509 -1.506 1.00 93.06 140 SER A CA 1
ATOM 1082 C C . SER A 1 140 ? 3.150 10.398 -1.394 1.00 93.06 140 SER A C 1
ATOM 1084 O O . SER A 1 140 ? 2.519 11.215 -0.717 1.00 93.06 140 SER A O 1
ATOM 1086 N N . THR A 1 141 ? 2.547 9.354 -1.974 1.00 94.31 141 THR A N 1
ATOM 1087 C CA . THR A 1 141 ? 1.096 9.113 -1.904 1.00 94.31 141 THR A CA 1
ATOM 1088 C C . THR A 1 141 ? 0.640 8.769 -0.484 1.00 94.31 141 THR A C 1
ATOM 1090 O O . THR A 1 141 ? -0.369 9.294 -0.006 1.00 94.31 141 THR A O 1
ATOM 1093 N N . LEU A 1 142 ? 1.369 7.901 0.226 1.00 92.94 142 LEU A N 1
ATOM 1094 C CA . LEU A 1 142 ? 0.992 7.462 1.575 1.00 92.94 142 LEU A CA 1
ATOM 1095 C C . LEU A 1 142 ? 1.275 8.519 2.653 1.00 92.94 142 LEU A C 1
ATOM 1097 O O . LEU A 1 142 ? 0.582 8.538 3.672 1.00 92.94 142 LEU A O 1
ATOM 1101 N N . ARG A 1 143 ? 2.179 9.474 2.401 1.00 90.31 143 ARG A N 1
ATOM 1102 C CA . ARG A 1 143 ? 2.460 10.632 3.272 1.00 90.31 143 ARG A CA 1
ATOM 1103 C C . ARG A 1 143 ? 1.215 11.480 3.574 1.00 90.31 143 ARG A C 1
ATOM 1105 O O . ARG A 1 143 ? 1.139 12.105 4.632 1.00 90.31 143 ARG A O 1
ATOM 1112 N N . ILE A 1 144 ? 0.187 11.425 2.718 1.00 89.19 144 ILE A N 1
ATOM 1113 C CA . ILE A 1 144 ? -1.145 12.023 2.950 1.00 89.19 144 ILE A CA 1
ATOM 1114 C C . ILE A 1 144 ? -1.803 11.495 4.244 1.00 89.19 144 ILE A C 1
ATOM 1116 O O . ILE A 1 144 ? -2.573 12.205 4.893 1.00 89.19 144 ILE A O 1
ATOM 1120 N N . LEU A 1 145 ? -1.484 10.268 4.668 1.00 86.75 145 LEU A N 1
ATOM 1121 C CA . LEU A 1 145 ? -1.973 9.686 5.923 1.00 86.75 145 LEU A CA 1
ATOM 1122 C C . LEU A 1 145 ? -1.313 10.297 7.170 1.00 86.75 145 LEU A C 1
ATOM 1124 O O . LEU A 1 145 ? -1.836 10.123 8.269 1.00 86.75 145 LEU A O 1
ATOM 1128 N N . HIS A 1 146 ? -0.199 11.021 7.022 1.00 78.50 146 HIS A N 1
ATOM 1129 C CA . HIS A 1 146 ? 0.469 11.747 8.109 1.00 78.50 146 HIS A CA 1
ATOM 1130 C C . HIS A 1 146 ? -0.060 13.181 8.212 1.00 78.50 146 HIS A C 1
ATOM 1132 O O . HIS A 1 146 ? -0.307 13.671 9.310 1.00 78.50 146 HIS A O 1
ATOM 1138 N N . SER A 1 147 ? -0.259 13.854 7.072 1.00 61.47 147 SER A N 1
ATOM 1139 C CA . SER A 1 147 ? -0.700 15.257 7.036 1.00 61.47 147 SER A CA 1
ATOM 1140 C C . SER A 1 147 ? -2.164 15.454 7.442 1.00 61.47 147 SER A C 1
ATOM 1142 O O . SER A 1 147 ? -2.549 16.561 7.807 1.00 61.47 147 SER A O 1
ATOM 1144 N N . LYS A 1 148 ? -2.970 14.383 7.459 1.00 54.69 148 LYS A N 1
ATOM 1145 C CA . LYS A 1 148 ? -4.328 14.355 8.032 1.00 54.69 148 LYS A CA 1
ATOM 1146 C C . LYS A 1 148 ? -4.360 14.012 9.531 1.00 54.69 148 LYS A C 1
ATOM 1148 O O . LYS A 1 148 ? -5.269 13.316 9.984 1.00 54.69 148 LYS A O 1
ATOM 1153 N N . ALA A 1 149 ? -3.406 14.514 10.314 1.00 48.78 149 ALA A N 1
ATOM 1154 C CA . ALA A 1 149 ? -3.644 14.672 11.747 1.00 48.78 149 ALA A CA 1
ATOM 1155 C C . ALA A 1 149 ? -4.870 15.595 11.925 1.00 48.78 149 ALA A C 1
ATOM 1157 O O . ALA A 1 149 ? -4.913 16.646 11.274 1.00 48.78 149 ALA A O 1
ATOM 1158 N N . PRO A 1 150 ? -5.889 15.218 12.720 1.00 38.09 150 PRO A N 1
ATOM 1159 C CA . PRO A 1 150 ? -7.066 16.057 12.891 1.00 38.09 150 PRO A CA 1
ATOM 1160 C C . PRO A 1 150 ? -6.643 17.395 13.497 1.00 38.09 150 PRO A C 1
ATOM 1162 O O . PRO A 1 150 ? -6.036 17.440 14.564 1.00 38.09 150 PRO A O 1
ATOM 1165 N N . GLN A 1 151 ? -6.973 18.484 12.806 1.00 40.50 151 GLN A N 1
ATOM 1166 C CA . GLN A 1 151 ? -6.955 19.815 13.397 1.00 40.50 151 GLN A CA 1
ATOM 1167 C C . GLN A 1 151 ? -8.166 19.895 14.329 1.00 40.50 151 GLN A C 1
ATOM 1169 O O . GLN A 1 151 ? -9.224 20.376 13.925 1.00 40.50 151 GLN A O 1
ATOM 1174 N N . SER A 1 152 ? -8.025 19.356 15.544 1.00 37.91 152 SER A N 1
ATOM 1175 C CA . SER A 1 152 ? -8.948 19.680 16.630 1.00 37.91 152 SER A CA 1
ATOM 1176 C C . SER A 1 152 ? -9.005 21.192 16.745 1.00 37.91 152 SER A C 1
ATOM 1178 O O . SER A 1 152 ? -7.971 21.868 16.708 1.00 37.91 152 SER A O 1
ATOM 1180 N N . SER A 1 153 ? -10.215 21.732 16.816 1.00 54.88 153 SER A N 1
ATOM 1181 C CA . SER A 1 153 ? -10.368 23.172 16.947 1.00 54.88 153 SER A CA 1
ATOM 1182 C C . SER A 1 153 ? -9.752 23.618 18.277 1.00 54.88 153 SER A C 1
ATOM 1184 O O . SER A 1 153 ? -9.697 22.848 19.240 1.00 54.88 153 SER A O 1
ATOM 1186 N N . LEU A 1 154 ? -9.284 24.868 18.363 1.00 54.25 154 LEU A N 1
ATOM 1187 C CA . LEU A 1 154 ? -8.731 25.379 19.624 1.00 54.25 154 LEU A CA 1
ATOM 1188 C C . LEU A 1 154 ? -9.743 25.277 20.779 1.00 54.25 154 LEU A C 1
ATOM 1190 O O . LEU A 1 154 ? -9.322 25.152 21.922 1.00 54.25 154 LEU A O 1
ATOM 1194 N N . GLN A 1 155 ? -11.048 25.260 20.480 1.00 54.66 155 GLN A N 1
ATOM 1195 C CA . GLN A 1 155 ? -12.100 25.027 21.469 1.00 54.66 155 GLN A CA 1
ATOM 1196 C C . GLN A 1 155 ? -12.079 23.594 22.031 1.00 54.66 155 GLN A C 1
ATOM 1198 O O . GLN A 1 155 ? -12.137 23.436 23.245 1.00 54.66 155 GLN A O 1
ATOM 1203 N N . GLU A 1 156 ? -11.942 22.558 21.192 1.00 53.78 156 GLU A N 1
ATOM 1204 C CA . GLU A 1 156 ? -11.826 21.164 21.665 1.00 53.78 156 GLU A CA 1
ATOM 1205 C C . GLU A 1 156 ? -10.558 20.956 22.506 1.00 53.78 156 GLU A C 1
ATOM 1207 O O . GLU A 1 156 ? -10.591 20.282 23.533 1.00 53.78 156 GLU A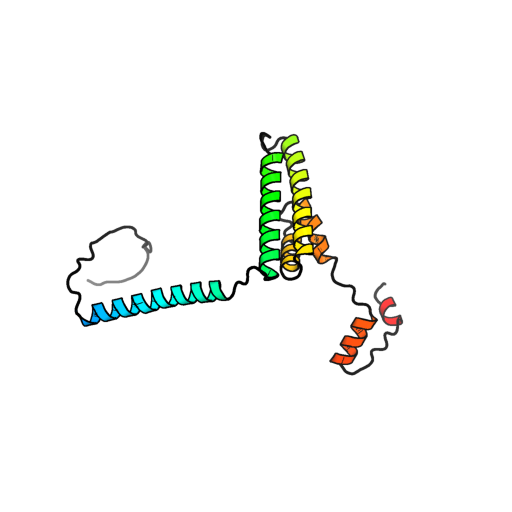 O 1
ATOM 1212 N N . ILE A 1 157 ? -9.443 21.567 22.091 1.00 60.12 157 ILE A N 1
ATOM 1213 C CA . ILE A 1 157 ? -8.168 21.494 22.818 1.00 60.12 157 ILE A CA 1
ATOM 1214 C C . ILE A 1 157 ? -8.280 22.203 24.173 1.00 60.12 157 ILE A C 1
ATOM 1216 O O . ILE A 1 157 ? -7.835 21.658 25.181 1.00 60.12 157 ILE A O 1
ATOM 1220 N N . GLN A 1 158 ? -8.884 23.394 24.212 1.00 58.16 158 GLN A N 1
ATOM 1221 C CA . GLN A 1 158 ? -9.093 24.139 25.452 1.00 58.16 158 GLN A CA 1
ATOM 1222 C C . GLN A 1 158 ? -10.006 23.373 26.417 1.00 58.16 158 GLN A C 1
ATOM 1224 O O . GLN A 1 158 ? -9.662 23.248 27.587 1.00 58.16 158 GLN A O 1
ATOM 1229 N N . GLN A 1 159 ? -11.105 22.796 25.925 1.00 59.84 159 GLN A N 1
ATOM 1230 C CA . GLN A 1 159 ? -12.065 22.072 26.758 1.00 59.84 159 GLN A CA 1
ATOM 1231 C C . GLN A 1 159 ? -11.459 20.805 27.387 1.00 59.84 159 GLN A C 1
ATOM 1233 O O . GLN A 1 159 ? -11.602 20.596 28.586 1.00 59.84 159 GLN A O 1
ATOM 1238 N N . VAL A 1 160 ? -10.696 20.008 26.625 1.00 63.75 160 VAL A N 1
ATOM 1239 C CA . VAL A 1 160 ? -9.997 18.825 27.171 1.00 63.75 160 VAL A CA 1
ATOM 1240 C C . VAL A 1 160 ? -8.912 19.221 28.182 1.00 63.75 160 VAL A C 1
ATOM 1242 O O . VAL A 1 160 ? -8.729 18.538 29.185 1.00 63.75 160 VAL A O 1
ATOM 1245 N N . ILE A 1 161 ? -8.210 20.337 27.962 1.00 61.25 161 ILE A N 1
ATOM 1246 C CA . ILE A 1 161 ? -7.211 20.860 28.910 1.00 61.25 161 ILE A CA 1
ATOM 1247 C C . ILE A 1 161 ? -7.871 21.392 30.193 1.00 61.25 161 ILE A C 1
ATOM 1249 O O . ILE A 1 161 ? -7.317 21.225 31.280 1.00 61.25 161 ILE A O 1
ATOM 1253 N N . GLU A 1 162 ? -9.042 22.017 30.092 1.00 61.91 162 GLU A N 1
ATOM 1254 C CA . GLU A 1 162 ? -9.808 22.501 31.244 1.00 61.91 162 GLU A CA 1
ATOM 1255 C C . GLU A 1 162 ? -10.404 21.344 32.061 1.00 61.91 162 GLU A C 1
ATOM 1257 O O . GLU A 1 162 ? -10.342 21.398 33.290 1.00 61.91 162 GLU A O 1
ATOM 1262 N N . ASP A 1 163 ? -10.863 20.272 31.407 1.00 61.75 163 ASP A N 1
ATOM 1263 C CA . ASP A 1 163 ? -11.333 19.045 32.066 1.00 61.75 163 ASP A CA 1
ATOM 1264 C C . ASP A 1 163 ? -10.185 18.267 32.759 1.00 61.75 163 ASP A C 1
ATOM 1266 O O . ASP A 1 163 ? -10.364 17.796 33.885 1.00 61.75 163 ASP A O 1
ATOM 1270 N N . ASP A 1 164 ? -8.990 18.173 32.151 1.00 57.78 164 ASP A N 1
ATOM 1271 C CA . ASP A 1 164 ? -7.833 17.450 32.722 1.00 57.78 164 ASP A CA 1
ATOM 1272 C C . ASP A 1 164 ? -7.033 18.258 33.774 1.00 57.78 164 ASP A C 1
ATOM 1274 O O . ASP A 1 164 ? -6.416 17.665 34.664 1.00 57.78 164 ASP A O 1
ATOM 1278 N N . LEU A 1 165 ? -6.992 19.600 33.692 1.00 58.03 165 LEU A N 1
ATOM 1279 C CA . LEU A 1 165 ? -6.186 20.454 34.591 1.00 58.03 165 LEU A CA 1
ATOM 1280 C C . LEU A 1 165 ? -6.990 21.419 35.483 1.00 58.03 165 LEU A C 1
ATOM 1282 O O . LEU A 1 165 ? -6.402 22.061 36.361 1.00 58.03 165 LEU A O 1
ATOM 1286 N N . GLY A 1 166 ? -8.309 21.527 35.304 1.00 49.56 166 GLY A N 1
ATOM 1287 C CA . GLY A 1 166 ? -9.209 22.260 36.204 1.00 49.56 166 GLY A CA 1
ATOM 1288 C C . GLY A 1 166 ? -8.964 23.772 36.295 1.00 49.56 166 GLY A C 1
ATOM 1289 O O . GLY A 1 166 ? -9.254 24.375 37.333 1.00 49.56 166 GLY A O 1
ATOM 1290 N N . LYS A 1 167 ? -8.382 24.394 35.259 1.00 54.22 167 LYS A N 1
ATOM 1291 C CA . LYS A 1 167 ? -8.096 25.839 35.203 1.00 54.22 167 LYS A CA 1
ATOM 1292 C C . LYS A 1 167 ? -8.290 26.394 33.795 1.00 54.22 167 LYS A C 1
ATOM 1294 O O . LYS A 1 167 ? -7.648 25.905 32.870 1.00 54.22 167 LYS A O 1
ATOM 1299 N N . GLU A 1 168 ? -9.071 27.471 33.672 1.00 47.72 168 GLU A N 1
ATOM 1300 C CA . GLU A 1 168 ? -9.142 28.265 32.438 1.00 47.72 168 GLU A CA 1
ATOM 1301 C C . GLU A 1 168 ? -7.745 28.716 31.993 1.00 47.72 168 GLU A C 1
ATOM 1303 O O . GLU A 1 168 ? -6.989 29.314 32.771 1.00 47.72 168 GLU A O 1
ATOM 1308 N N . ILE A 1 169 ? -7.434 28.515 30.712 1.00 53.88 169 ILE A N 1
ATOM 1309 C CA . ILE A 1 169 ? -6.258 29.117 30.079 1.00 53.88 169 ILE A CA 1
ATOM 1310 C C . ILE A 1 169 ? -6.718 30.253 29.171 1.00 53.88 169 ILE A C 1
ATOM 1312 O O . ILE A 1 169 ? -7.069 30.056 28.009 1.00 53.88 169 ILE A O 1
ATOM 1316 N N . SER A 1 170 ? -6.644 31.482 29.685 1.00 43.00 170 SER A N 1
ATOM 1317 C CA . SER A 1 170 ? -6.838 32.682 28.869 1.00 43.00 170 SER A CA 1
ATOM 1318 C C . SER A 1 170 ? -5.725 32.792 27.817 1.00 43.00 170 SER A C 1
ATOM 1320 O O . SER A 1 170 ? -4.621 33.269 28.099 1.00 43.00 170 SER A O 1
ATOM 1322 N N . PHE A 1 171 ? -6.011 32.350 26.587 1.00 49.50 171 PHE A N 1
ATOM 1323 C CA . PHE A 1 171 ? -5.119 32.478 25.432 1.00 49.50 171 PHE A CA 1
ATOM 1324 C C . PHE A 1 171 ? -4.984 33.947 25.002 1.00 49.50 171 PHE A C 1
ATOM 1326 O O . PHE A 1 171 ? -5.593 34.422 24.043 1.00 49.50 171 PHE A O 1
ATOM 1333 N N . ASN A 1 172 ? -4.146 34.692 25.721 1.00 39.94 172 ASN A N 1
ATOM 1334 C CA . ASN A 1 172 ? -3.823 36.066 25.373 1.00 39.94 172 ASN A CA 1
ATOM 1335 C C . ASN A 1 172 ? -2.966 36.084 24.095 1.00 39.94 172 ASN A C 1
ATOM 1337 O O . ASN A 1 172 ? -1.797 35.688 24.101 1.00 39.94 172 ASN A O 1
ATOM 1341 N N . THR A 1 173 ? -3.547 36.566 22.992 1.00 45.66 173 THR A N 1
ATOM 1342 C CA . THR A 1 173 ? -2.996 36.503 21.622 1.00 45.66 173 THR A CA 1
ATOM 1343 C C . THR A 1 173 ? -1.602 37.134 21.470 1.00 45.66 173 THR A C 1
ATOM 1345 O O . THR A 1 173 ? -0.910 36.878 20.486 1.00 45.66 173 THR A O 1
ATOM 1348 N N . LYS A 1 174 ? -1.135 37.914 22.457 1.00 45.62 174 LYS A N 1
ATOM 1349 C CA . LYS A 1 174 ? 0.228 38.468 22.498 1.00 45.62 174 LYS A CA 1
ATOM 1350 C C . LYS A 1 174 ? 1.346 37.420 22.524 1.00 45.62 174 LYS A C 1
ATOM 1352 O O . LYS A 1 174 ? 2.425 37.727 22.028 1.00 45.62 174 LYS A O 1
ATOM 1357 N N . ILE A 1 175 ? 1.125 36.215 23.063 1.00 48.91 175 ILE A N 1
ATOM 1358 C CA . ILE A 1 175 ? 2.202 35.211 23.176 1.00 48.91 175 ILE A CA 1
ATOM 1359 C C . ILE A 1 175 ? 2.615 34.664 21.798 1.00 48.91 175 ILE A C 1
ATOM 1361 O O . ILE A 1 175 ? 3.804 34.501 21.538 1.00 48.91 175 ILE A O 1
ATOM 1365 N N . CYS A 1 176 ? 1.670 34.466 20.873 1.00 43.16 176 CYS A N 1
ATOM 1366 C CA . CYS A 1 176 ? 1.971 33.897 19.552 1.00 43.16 176 CYS A CA 1
ATOM 1367 C C . CYS A 1 176 ? 2.805 34.842 18.656 1.00 43.16 176 CYS A C 1
ATOM 1369 O O . CYS A 1 176 ? 3.587 34.385 17.827 1.00 43.16 176 CYS A O 1
ATOM 1371 N N . LEU A 1 177 ? 2.717 36.162 18.868 1.00 43.56 177 LEU A N 1
ATOM 1372 C CA . LEU A 1 177 ? 3.493 37.162 18.120 1.00 43.56 177 LEU A CA 1
ATOM 1373 C C . LEU A 1 177 ? 4.931 37.373 18.633 1.00 43.56 177 LEU A C 1
ATOM 1375 O O . LEU A 1 177 ? 5.684 38.115 18.006 1.00 43.56 177 LEU A O 1
ATOM 1379 N N . MET A 1 178 ? 5.341 36.735 19.736 1.00 43.91 178 MET A N 1
ATOM 1380 C CA . MET A 1 178 ? 6.719 36.824 20.254 1.00 43.91 178 MET A CA 1
ATOM 1381 C C . MET A 1 178 ? 7.651 35.693 19.789 1.00 43.91 178 MET A C 1
ATOM 1383 O O . MET A 1 178 ? 8.823 35.697 20.153 1.00 43.91 178 MET A O 1
ATOM 1387 N N . THR A 1 179 ? 7.180 34.759 18.955 1.00 46.06 179 THR A N 1
ATOM 1388 C CA . THR A 1 179 ? 8.003 33.659 18.396 1.00 46.06 179 THR A CA 1
ATOM 1389 C C . THR A 1 179 ? 8.083 33.700 16.862 1.00 46.06 179 THR A C 1
ATOM 1391 O O . THR A 1 179 ? 8.374 32.700 16.215 1.00 46.06 179 THR A O 1
ATOM 1394 N N . VAL A 1 180 ? 7.871 34.880 16.267 1.00 45.88 180 VAL A N 1
ATOM 1395 C CA . VAL A 1 180 ? 8.286 35.187 14.886 1.00 45.88 180 VAL A CA 1
ATOM 1396 C C . VAL A 1 180 ? 9.037 36.522 14.874 1.00 45.88 180 VAL A C 1
ATOM 1398 O O . VAL A 1 180 ? 8.502 37.566 14.494 1.00 45.88 180 VAL A O 1
ATOM 1401 N N . ARG A 1 181 ? 10.290 36.477 15.331 1.00 40.62 181 ARG A N 1
ATOM 1402 C CA . ARG A 1 181 ? 11.331 37.475 15.069 1.00 40.62 181 ARG A CA 1
ATOM 1403 C C . ARG A 1 181 ? 12.703 36.818 15.111 1.00 40.62 181 ARG A C 1
ATOM 1405 O O . ARG A 1 181 ? 12.863 35.912 15.954 1.00 40.62 181 ARG A O 1
#

Secondary structure (DSSP, 8-state):
---------------------------HHHHHHHHHHHHHHHHHHHHHHHHHHTT--TTSHHHHHHHHHHHHHHHHHHHHHHHTTTPPTTSHHHHHHHHHHHHHHHHHHHHHHHHH-THHHHHHHHHTT-TTTS-HHHHHHHTHHHHT-----HHHHHHHHHHHH-S-----TTTGGGS--

InterPro domains:
  IPR051130 Mitochondrial structure and function regulator [PTHR43173] (63-169)

Organism: Scyliorhinus torazame (NCBI:txid75743)

Foldseek 3Di:
DDDDDDDDDDDDDDDDDDDDPDPPDCPPVNVVVVVVVVCCVVVVVVCVVVVVVVPDDCPDLVVVLVVLVVVLVVVLVVLCCVQQPPPDPPDPSNVVSVVVSLLVSLQSLLVSLVVSDDVSLVVLVVQLPCPPPGPPSNNVSSCVSVVPPPPDDVVNVQVVCCVVPVDHDPPPVVVVVVPPD

pLDDT: mean 72.31, std 22.0, range [30.02, 98.25]

Sequence (181 aa):
MTLSLTSLRNTQRGSPIVSDVHPETLGPGMAKWFLRLGAVITGGLALSDFYVATRVDPNDVAFIRIARAVTTTAVISFDYMTSLRGLEYGTEEYETAQSQVHHRSARRLLDLCSANRGTFIKVGQHLGGLDYLLPEEYTSTLRILHSKAPQSSLQEIQQVIEDDLGKEISFNTKICLMTVR